Protein AF-A0A0P9D5K0-F1 (afdb_monome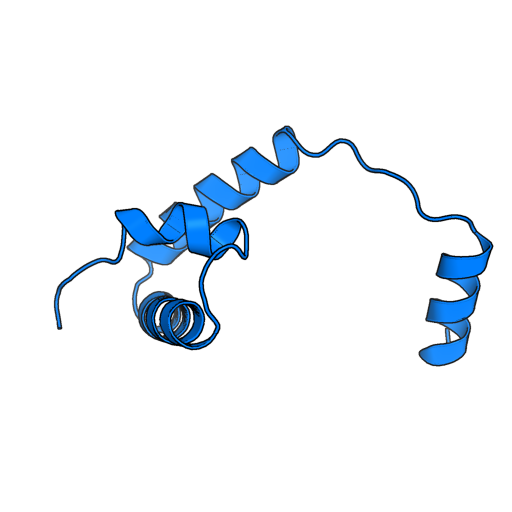r_lite)

Radius of gyration: 16.31 Å; chains: 1; bounding box: 44×22×33 Å

Sequence (69 aa):
MNAHPTDSLPAYVLGALSPGEAAEVAEHLAACSLCRAEAESYRATLDALATPDLPPARVKRRVFERIGL

Foldseek 3Di:
DPDQVLVCLLCLLVVNDDPVSVVVNVVVCVPDPVSVVVSVVSNVVVVVVDDDDDPPPVVVVVVCVVVVD

Organism: NCBI:txid186479

InterPro domains:
  IPR027383 Putative zinc-finger [PF13490] (7-36)
  IPR041916 Anti-sigma factor, zinc-finger domain superfamily [G3DSA:1.10.10.1320] (4-65)

pLDDT: mean 92.79, std 8.68, range [46.16, 98.0]

Structure (mmCIF, N/CA/C/O backbone):
data_AF-A0A0P9D5K0-F1
#
_entry.id   AF-A0A0P9D5K0-F1
#
loop_
_atom_site.group_PDB
_atom_site.id
_atom_site.type_symbol
_atom_site.label_atom_id
_atom_site.label_alt_id
_atom_site.label_comp_id
_atom_site.label_asym_id
_atom_site.label_entity_id
_atom_site.label_seq_id
_atom_site.pdbx_PDB_ins_code
_atom_site.Cartn_x
_atom_site.Cartn_y
_atom_site.Cartn_z
_atom_site.occupancy
_atom_site.B_iso_or_equiv
_atom_site.auth_seq_id
_atom_site.auth_comp_id
_atom_site.auth_asym_id
_atom_site.auth_atom_id
_atom_site.pdbx_PDB_model_num
ATOM 1 N N . MET A 1 1 ? 14.052 -4.983 -17.589 1.00 46.16 1 MET A N 1
ATOM 2 C CA 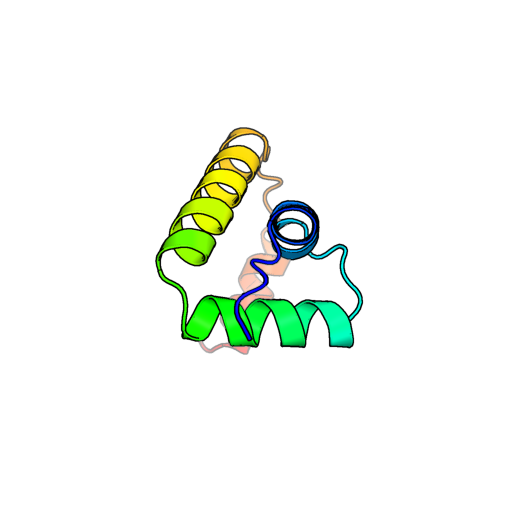. MET A 1 1 ? 14.693 -3.798 -16.982 1.00 46.16 1 MET A CA 1
ATOM 3 C C . MET A 1 1 ? 14.958 -4.149 -15.529 1.00 46.16 1 MET A C 1
ATOM 5 O O . MET A 1 1 ? 14.017 -4.494 -14.837 1.00 46.16 1 MET A O 1
ATOM 9 N N . ASN A 1 2 ? 16.228 -4.199 -15.121 1.00 59.06 2 ASN A N 1
ATOM 10 C CA . ASN A 1 2 ? 16.684 -4.836 -13.873 1.00 59.06 2 ASN A CA 1
ATOM 11 C C . ASN A 1 2 ? 16.866 -3.837 -12.709 1.00 59.06 2 ASN A C 1
ATOM 13 O O . ASN A 1 2 ? 17.746 -4.034 -11.876 1.00 59.06 2 ASN A O 1
ATOM 17 N N . ALA A 1 3 ? 16.102 -2.742 -12.672 1.00 83.62 3 ALA A N 1
ATOM 18 C CA . ALA A 1 3 ? 16.158 -1.779 -11.572 1.00 83.62 3 ALA A CA 1
ATOM 19 C C . ALA A 1 3 ? 15.022 -2.081 -10.587 1.00 83.62 3 ALA A C 1
ATOM 21 O O . ALA A 1 3 ? 13.851 -1.959 -10.936 1.00 83.62 3 ALA A O 1
ATOM 22 N N . HIS A 1 4 ? 15.368 -2.524 -9.379 1.00 87.69 4 HIS A N 1
ATOM 23 C CA . HIS A 1 4 ? 14.398 -2.737 -8.307 1.00 87.69 4 HIS A CA 1
ATOM 24 C C . HIS A 1 4 ? 14.021 -1.381 -7.684 1.00 87.69 4 HIS A C 1
ATOM 26 O O . HIS A 1 4 ? 14.928 -0.616 -7.357 1.00 87.69 4 HIS A O 1
ATOM 32 N N . PRO A 1 5 ? 12.728 -1.069 -7.483 1.00 89.88 5 PRO A N 1
ATOM 33 C CA . PRO A 1 5 ? 12.285 0.230 -6.975 1.00 89.88 5 PRO A CA 1
ATOM 34 C C . PRO A 1 5 ? 12.383 0.323 -5.440 1.00 89.88 5 PRO A C 1
ATOM 36 O O . PRO A 1 5 ? 11.439 0.769 -4.795 1.00 89.88 5 PRO A O 1
ATOM 39 N N . THR A 1 6 ? 13.491 -0.129 -4.841 1.00 86.25 6 THR A N 1
ATOM 40 C CA . THR A 1 6 ? 13.653 -0.264 -3.376 1.00 86.25 6 THR A CA 1
ATOM 41 C C . THR A 1 6 ? 13.345 1.034 -2.629 1.00 86.25 6 THR A C 1
ATOM 43 O O . THR A 1 6 ? 12.603 1.015 -1.651 1.00 86.25 6 THR A O 1
ATOM 46 N N . ASP A 1 7 ? 13.805 2.174 -3.150 1.00 90.56 7 ASP A N 1
ATOM 47 C CA . ASP A 1 7 ? 13.590 3.489 -2.528 1.00 90.56 7 ASP A CA 1
ATOM 48 C C . ASP A 1 7 ? 12.127 3.957 -2.614 1.00 90.56 7 ASP A C 1
ATOM 50 O O . ASP A 1 7 ? 11.658 4.734 -1.781 1.00 90.56 7 ASP A O 1
ATOM 54 N N . SER A 1 8 ? 11.377 3.464 -3.603 1.00 95.69 8 SER A N 1
ATOM 55 C CA . SER A 1 8 ? 9.972 3.814 -3.822 1.00 95.69 8 SER A CA 1
ATOM 56 C C . SER A 1 8 ? 9.004 2.869 -3.108 1.00 95.69 8 SER A C 1
ATOM 58 O O . SER A 1 8 ? 7.837 3.227 -2.953 1.00 95.69 8 SER A O 1
ATOM 60 N N . LEU A 1 9 ? 9.441 1.689 -2.646 1.00 97.06 9 LEU A N 1
ATOM 61 C CA . LEU A 1 9 ? 8.563 0.716 -1.980 1.00 97.06 9 LEU A CA 1
ATOM 62 C C . LEU A 1 9 ? 7.916 1.251 -0.688 1.00 97.06 9 LEU A C 1
ATOM 64 O O . LEU A 1 9 ? 6.703 1.072 -0.547 1.00 97.06 9 LEU A O 1
ATOM 68 N N . PRO A 1 10 ? 8.625 1.946 0.227 1.00 96.44 10 PRO A N 1
ATOM 69 C CA . PRO A 1 10 ? 7.980 2.543 1.397 1.00 96.44 10 PRO A CA 1
ATOM 70 C C . PRO A 1 10 ? 6.912 3.572 1.011 1.00 96.44 10 PRO A C 1
ATOM 72 O O . PRO A 1 10 ? 5.800 3.544 1.537 1.00 96.44 10 PRO A O 1
ATOM 75 N N . ALA A 1 11 ? 7.222 4.453 0.054 1.00 97.06 11 ALA A N 1
ATOM 76 C CA . ALA A 1 11 ? 6.297 5.479 -0.425 1.00 97.06 11 ALA A CA 1
ATOM 77 C C . ALA A 1 11 ? 5.086 4.868 -1.148 1.00 97.06 11 ALA A C 1
ATOM 79 O O . ALA A 1 11 ? 3.961 5.333 -0.970 1.00 97.06 11 ALA A O 1
ATOM 80 N N . TYR A 1 12 ? 5.298 3.793 -1.910 1.00 97.88 12 TYR A N 1
ATOM 81 C CA . TYR A 1 12 ? 4.234 3.015 -2.538 1.00 97.88 12 TYR A CA 1
ATOM 82 C C . TYR A 1 12 ? 3.294 2.414 -1.492 1.00 97.88 12 TYR A C 1
ATOM 84 O O . TYR A 1 12 ? 2.078 2.569 -1.587 1.00 97.88 12 TYR A O 1
ATOM 92 N N . VAL A 1 13 ? 3.852 1.764 -0.467 1.00 97.25 13 VAL A N 1
ATOM 93 C CA . VAL A 1 13 ? 3.083 1.130 0.612 1.00 97.25 13 VAL A CA 1
ATOM 94 C C . VAL A 1 13 ? 2.304 2.159 1.439 1.00 97.25 13 VAL A C 1
ATOM 96 O O . VAL A 1 13 ? 1.168 1.892 1.824 1.00 97.25 13 VAL A O 1
ATOM 99 N N . LEU A 1 14 ? 2.868 3.350 1.648 1.00 96.00 14 LEU A N 1
ATOM 100 C CA . LEU A 1 14 ? 2.203 4.481 2.302 1.00 96.00 14 LEU A CA 1
ATOM 101 C C . LEU A 1 14 ? 1.149 5.182 1.423 1.00 96.00 14 LEU A C 1
ATOM 103 O O . LEU A 1 14 ? 0.450 6.066 1.914 1.00 96.00 14 LEU A O 1
ATOM 107 N N . GLY A 1 15 ? 1.038 4.834 0.136 1.00 96.50 15 GLY A N 1
ATOM 108 C CA . GLY A 1 15 ? 0.158 5.530 -0.808 1.00 96.50 15 GLY A CA 1
ATOM 109 C C . GLY A 1 15 ? 0.586 6.975 -1.098 1.00 96.50 15 GLY A C 1
ATOM 110 O O . GLY A 1 15 ? -0.255 7.807 -1.426 1.00 96.50 15 GLY A O 1
ATOM 111 N N . ALA A 1 16 ? 1.878 7.282 -0.951 1.00 97.44 16 ALA A N 1
ATOM 112 C CA . ALA A 1 16 ? 2.444 8.628 -1.079 1.00 97.44 16 ALA A CA 1
ATOM 113 C C . ALA A 1 16 ? 3.006 8.944 -2.479 1.00 97.44 16 ALA A C 1
ATOM 115 O O . ALA A 1 16 ? 3.459 10.061 -2.720 1.00 97.44 16 ALA A O 1
ATOM 116 N N . LEU A 1 17 ? 2.999 7.969 -3.391 1.00 97.81 17 LEU A N 1
ATOM 117 C CA . LEU A 1 17 ? 3.426 8.151 -4.778 1.00 97.81 17 LEU A CA 1
ATOM 118 C C . LEU A 1 17 ? 2.335 8.808 -5.625 1.00 97.81 17 LEU A C 1
ATOM 120 O O . LEU A 1 17 ? 1.138 8.660 -5.356 1.00 97.81 17 LEU A O 1
ATOM 124 N N . SER A 1 18 ? 2.742 9.479 -6.703 1.00 97.94 18 SER A N 1
ATOM 125 C CA . SER A 1 18 ? 1.792 9.875 -7.741 1.00 97.94 18 SER A CA 1
ATOM 126 C C . SER A 1 18 ? 1.172 8.639 -8.419 1.00 97.94 18 SER A C 1
ATOM 128 O O . SER A 1 18 ? 1.749 7.548 -8.383 1.00 97.94 18 SER A O 1
ATOM 130 N N . PRO A 1 19 ? 0.012 8.774 -9.092 1.00 97.69 19 PRO A N 1
ATOM 131 C CA . PRO A 1 19 ? -0.624 7.641 -9.764 1.00 97.69 19 PRO A CA 1
ATOM 132 C C . PRO A 1 19 ? 0.262 6.946 -10.811 1.00 97.69 19 PRO A C 1
ATOM 134 O O . PRO A 1 19 ? 0.164 5.733 -10.969 1.00 97.69 19 PRO A O 1
ATOM 137 N N . GLY A 1 20 ? 1.122 7.698 -11.511 1.00 97.31 20 GLY A N 1
ATOM 138 C CA . GLY A 1 20 ? 2.049 7.147 -12.506 1.00 97.31 20 GLY A CA 1
ATOM 139 C C . GLY A 1 20 ? 3.153 6.311 -11.862 1.00 97.31 20 GLY A C 1
ATOM 140 O O . GLY A 1 20 ? 3.305 5.139 -12.187 1.00 97.31 20 GLY A O 1
ATOM 141 N N . GLU A 1 21 ? 3.844 6.878 -10.871 1.00 96.31 21 GLU A N 1
ATOM 142 C CA . GLU A 1 21 ? 4.888 6.175 -10.111 1.00 96.31 21 GLU A CA 1
ATOM 143 C C . GLU A 1 21 ? 4.330 4.928 -9.408 1.00 96.31 21 GLU A C 1
ATOM 145 O O . GLU A 1 21 ? 4.953 3.867 -9.402 1.00 96.31 21 GLU A O 1
ATOM 150 N N . ALA A 1 22 ? 3.121 5.020 -8.847 1.00 98.00 22 ALA A N 1
ATOM 151 C CA . ALA A 1 22 ? 2.463 3.878 -8.225 1.00 98.00 22 ALA A CA 1
ATOM 152 C C . ALA A 1 22 ? 2.151 2.763 -9.238 1.00 98.00 22 ALA A C 1
ATOM 154 O O . ALA A 1 22 ? 2.278 1.585 -8.898 1.00 98.00 22 ALA A O 1
ATOM 155 N N . ALA A 1 23 ? 1.757 3.112 -10.466 1.00 97.50 23 ALA A N 1
ATOM 156 C CA . ALA A 1 23 ? 1.503 2.138 -11.524 1.00 97.50 23 ALA A CA 1
ATOM 157 C C . ALA A 1 23 ? 2.790 1.421 -11.961 1.00 97.50 23 ALA A C 1
ATOM 159 O O . ALA A 1 23 ? 2.780 0.197 -12.089 1.00 97.50 23 ALA A O 1
ATOM 160 N N . GLU A 1 24 ? 3.899 2.149 -12.102 1.00 96.00 24 GLU A N 1
ATOM 161 C CA . GLU A 1 24 ? 5.211 1.574 -12.435 1.00 96.00 24 GLU A CA 1
ATOM 162 C C . GLU A 1 24 ? 5.694 0.595 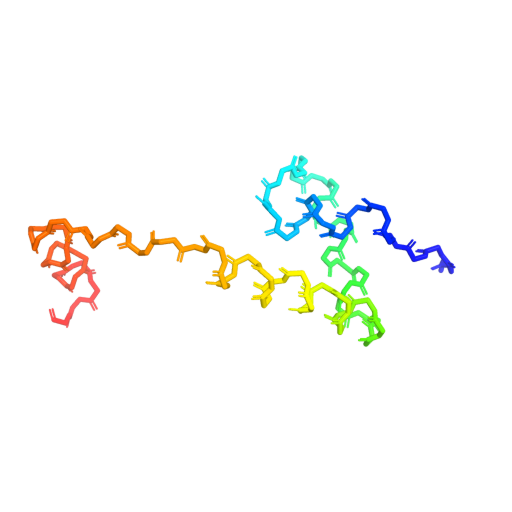-11.354 1.00 96.00 24 GLU A C 1
ATOM 164 O O . GLU A 1 24 ? 6.096 -0.536 -11.650 1.00 96.00 24 GLU A O 1
ATOM 169 N N . VAL A 1 25 ? 5.589 0.982 -10.077 1.00 97.12 25 VAL A N 1
ATOM 170 C CA . VAL A 1 25 ? 5.920 0.082 -8.962 1.00 97.12 25 VAL A CA 1
ATOM 171 C C . VAL A 1 25 ? 4.990 -1.134 -8.952 1.00 97.12 25 VAL A C 1
ATOM 173 O O . VAL A 1 25 ? 5.458 -2.258 -8.763 1.00 97.12 25 VAL A O 1
ATOM 176 N N . ALA A 1 26 ? 3.689 -0.951 -9.193 1.00 97.44 26 ALA A N 1
ATOM 177 C CA . ALA A 1 26 ? 2.727 -2.051 -9.238 1.00 97.44 26 ALA A CA 1
ATOM 178 C C . ALA A 1 26 ? 3.027 -3.056 -10.366 1.00 97.44 26 ALA A C 1
ATOM 180 O O . ALA A 1 26 ? 2.942 -4.265 -10.136 1.00 97.44 26 ALA A O 1
ATOM 181 N N . GLU A 1 27 ? 3.418 -2.582 -11.552 1.00 96.88 27 GLU A N 1
ATOM 182 C CA . GLU A 1 27 ? 3.837 -3.436 -12.669 1.00 96.88 27 GLU A CA 1
ATOM 183 C C . GLU A 1 27 ? 5.047 -4.297 -12.281 1.00 96.88 27 GLU A C 1
ATOM 185 O O . GLU A 1 27 ? 5.039 -5.518 -12.466 1.00 96.88 27 GLU A O 1
ATOM 190 N N . HIS A 1 28 ? 6.056 -3.697 -11.643 1.00 96.25 28 HIS A N 1
ATOM 191 C CA . HIS A 1 28 ? 7.222 -4.439 -11.159 1.00 96.25 28 HIS A CA 1
ATOM 192 C C . HIS A 1 28 ? 6.852 -5.467 -10.082 1.00 96.25 28 HIS A C 1
ATOM 194 O O . HIS A 1 28 ? 7.297 -6.620 -10.127 1.00 96.25 28 HIS A O 1
ATOM 200 N N . LEU A 1 29 ? 5.997 -5.087 -9.128 1.00 96.81 29 LEU A N 1
ATOM 201 C CA . LEU A 1 29 ? 5.509 -5.989 -8.083 1.00 96.81 29 LEU A CA 1
ATOM 202 C C . LEU A 1 29 ? 4.705 -7.166 -8.650 1.00 96.81 29 LEU A C 1
ATOM 204 O O . LEU A 1 29 ? 4.679 -8.224 -8.022 1.00 96.81 29 LEU A O 1
ATOM 208 N N . ALA A 1 30 ? 4.097 -7.051 -9.832 1.00 97.44 30 ALA A N 1
ATOM 209 C CA . ALA A 1 30 ? 3.436 -8.181 -10.486 1.00 97.44 30 ALA A CA 1
ATOM 210 C C . ALA A 1 30 ? 4.438 -9.269 -10.924 1.00 97.44 30 ALA A C 1
ATOM 212 O O . ALA A 1 30 ? 4.138 -10.463 -10.830 1.00 97.44 30 ALA A O 1
ATOM 213 N N . ALA A 1 31 ? 5.659 -8.888 -11.308 1.00 96.06 31 ALA A N 1
ATOM 214 C CA . ALA A 1 31 ? 6.677 -9.805 -11.825 1.00 96.06 31 ALA A CA 1
ATOM 215 C C . ALA A 1 31 ? 7.761 -10.204 -10.802 1.00 96.06 31 ALA A C 1
ATOM 217 O O . ALA A 1 31 ? 8.372 -11.264 -10.944 1.00 96.06 31 ALA A O 1
ATOM 218 N N . CYS A 1 32 ? 8.006 -9.403 -9.758 1.00 97.44 32 CYS A N 1
ATOM 219 C CA . CYS A 1 32 ? 9.137 -9.594 -8.845 1.00 97.44 32 CYS A CA 1
ATOM 220 C C . CYS A 1 32 ? 8.711 -10.053 -7.440 1.00 97.44 32 CYS A C 1
ATOM 222 O O . CYS A 1 32 ? 8.203 -9.268 -6.640 1.00 97.44 32 CYS A O 1
ATOM 224 N N . SER A 1 33 ? 8.978 -11.317 -7.091 1.00 96.88 33 SER A N 1
ATOM 225 C CA . SER A 1 33 ? 8.685 -11.859 -5.753 1.00 96.88 33 SER A CA 1
ATOM 226 C C . SER A 1 33 ? 9.501 -11.211 -4.631 1.00 96.88 33 SER A C 1
ATOM 228 O O . SER A 1 33 ? 8.972 -11.030 -3.539 1.00 96.88 33 SER A O 1
ATOM 230 N N . LEU A 1 34 ? 10.753 -10.826 -4.900 1.00 96.31 34 LEU A N 1
ATOM 231 C CA . LEU A 1 34 ? 11.624 -10.174 -3.918 1.00 96.31 34 LEU A CA 1
ATOM 232 C C . LEU A 1 34 ? 11.048 -8.825 -3.467 1.00 96.31 34 LEU A C 1
ATOM 234 O O . LEU A 1 34 ? 10.864 -8.602 -2.276 1.00 96.31 34 LEU A O 1
ATOM 238 N N . CYS A 1 35 ? 10.679 -7.963 -4.418 1.00 97.38 35 CYS A N 1
ATOM 239 C CA . CYS A 1 35 ? 10.091 -6.663 -4.092 1.00 97.38 35 CYS A CA 1
ATOM 240 C C . CYS A 1 35 ? 8.693 -6.792 -3.473 1.00 97.38 35 CYS A C 1
ATOM 242 O O . CYS A 1 35 ? 8.314 -5.950 -2.665 1.00 97.38 35 CYS A O 1
ATOM 244 N N . ARG A 1 36 ? 7.932 -7.852 -3.797 1.00 97.31 3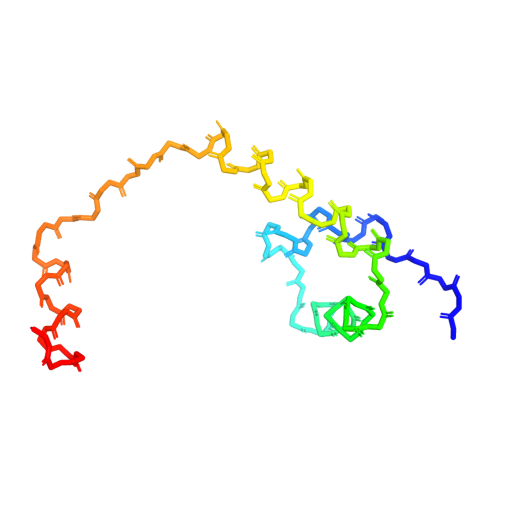6 ARG A N 1
ATOM 245 C CA . ARG A 1 36 ? 6.677 -8.150 -3.085 1.00 97.31 36 ARG A CA 1
ATOM 246 C C . ARG A 1 36 ? 6.921 -8.449 -1.611 1.00 97.31 36 ARG A C 1
ATOM 248 O O . ARG A 1 36 ? 6.237 -7.868 -0.776 1.00 97.31 36 ARG A O 1
ATOM 255 N N . ALA A 1 37 ? 7.892 -9.309 -1.305 1.00 97.75 37 ALA A N 1
ATOM 256 C CA . ALA A 1 37 ? 8.235 -9.647 0.075 1.00 97.75 37 ALA A CA 1
ATOM 257 C C . ALA A 1 37 ? 8.716 -8.414 0.861 1.00 97.75 37 ALA A C 1
ATOM 259 O O . ALA A 1 37 ? 8.339 -8.215 2.014 1.00 97.75 37 ALA A O 1
ATOM 260 N N . GLU A 1 38 ? 9.497 -7.543 0.224 1.00 97.31 38 GLU A N 1
ATOM 261 C CA . GLU A 1 38 ? 9.950 -6.290 0.830 1.00 97.31 38 GLU A CA 1
ATOM 262 C C . GLU A 1 38 ? 8.786 -5.319 1.093 1.00 97.31 38 GLU A C 1
ATOM 264 O O . GLU A 1 38 ? 8.628 -4.832 2.214 1.00 97.31 38 GLU A O 1
ATOM 269 N N . ALA A 1 39 ? 7.901 -5.107 0.113 1.00 97.69 39 ALA A N 1
ATOM 270 C CA . ALA A 1 39 ? 6.692 -4.300 0.289 1.00 97.69 39 ALA A CA 1
ATOM 271 C C . ALA A 1 39 ? 5.779 -4.842 1.405 1.00 97.69 39 ALA A C 1
ATOM 273 O O . ALA A 1 39 ? 5.190 -4.069 2.162 1.00 97.69 39 ALA A O 1
ATOM 274 N N . GLU A 1 40 ? 5.671 -6.164 1.536 1.00 97.88 40 GLU A N 1
ATOM 275 C CA . GLU A 1 40 ? 4.914 -6.811 2.609 1.00 97.88 40 GLU A CA 1
ATOM 276 C C . GLU A 1 40 ? 5.542 -6.569 3.990 1.00 97.88 40 GLU A C 1
ATOM 278 O O . GLU A 1 40 ? 4.818 -6.304 4.949 1.00 97.88 40 GLU A O 1
ATOM 283 N N . SER A 1 41 ? 6.875 -6.537 4.090 1.00 97.19 41 SER A N 1
ATOM 284 C CA . SER A 1 41 ? 7.568 -6.195 5.342 1.00 97.19 41 SER A CA 1
ATOM 285 C C . SER A 1 41 ? 7.284 -4.757 5.806 1.00 97.19 41 SER A C 1
ATOM 287 O O . SER A 1 41 ? 7.066 -4.508 6.998 1.00 97.19 41 SER A O 1
ATOM 289 N N . TYR A 1 42 ? 7.184 -3.813 4.863 1.00 97.19 42 TYR A N 1
ATOM 290 C CA . TYR A 1 42 ? 6.756 -2.447 5.162 1.00 97.19 42 TYR A CA 1
ATOM 291 C C . TYR A 1 42 ? 5.288 -2.396 5.595 1.00 97.19 42 TYR A C 1
ATOM 293 O O . TYR A 1 42 ? 4.976 -1.714 6.571 1.00 97.19 42 TYR A O 1
ATOM 301 N N . ARG A 1 43 ? 4.391 -3.147 4.939 1.00 96.19 43 ARG A N 1
ATOM 302 C CA . ARG A 1 43 ? 2.971 -3.225 5.338 1.00 96.19 43 ARG A CA 1
ATOM 303 C C . ARG A 1 43 ? 2.809 -3.757 6.758 1.00 96.19 43 ARG A C 1
ATOM 305 O O . ARG A 1 43 ? 2.117 -3.130 7.548 1.00 96.19 43 ARG A O 1
ATOM 312 N N . ALA A 1 44 ? 3.513 -4.834 7.105 1.00 96.06 44 ALA A N 1
ATOM 313 C CA . ALA A 1 44 ? 3.490 -5.388 8.457 1.00 96.06 44 ALA A CA 1
ATOM 314 C C . ALA A 1 44 ? 3.963 -4.370 9.510 1.00 96.06 44 ALA A C 1
ATOM 316 O O . ALA A 1 44 ? 3.403 -4.286 10.602 1.00 96.06 44 ALA A O 1
ATOM 317 N N . THR A 1 45 ? 4.969 -3.559 9.167 1.00 95.25 45 THR A N 1
ATOM 318 C CA . THR A 1 45 ? 5.434 -2.466 10.031 1.00 95.25 45 THR A CA 1
ATOM 319 C C . THR A 1 45 ? 4.355 -1.396 10.208 1.00 95.25 45 THR A C 1
ATOM 321 O O . THR A 1 45 ? 4.117 -0.958 11.331 1.00 95.25 45 THR A O 1
ATOM 324 N N . LEU A 1 46 ? 3.668 -0.992 9.134 1.00 92.94 46 LEU A N 1
ATOM 325 C CA . LEU A 1 46 ? 2.564 -0.030 9.224 1.00 92.94 46 LEU A CA 1
ATOM 326 C C . LEU A 1 46 ? 1.391 -0.560 10.044 1.00 92.94 46 LEU A C 1
ATOM 328 O O . LEU A 1 46 ? 0.871 0.179 10.875 1.00 92.94 46 LEU A O 1
ATOM 332 N N . ASP A 1 47 ? 1.012 -1.823 9.863 1.00 91.44 47 ASP A N 1
ATOM 333 C CA . ASP A 1 47 ? -0.068 -2.450 10.629 1.00 91.44 47 ASP A CA 1
ATOM 334 C C . ASP A 1 47 ? 0.251 -2.480 12.131 1.00 91.44 47 ASP A C 1
ATOM 336 O O . ASP A 1 47 ? -0.632 -2.247 12.954 1.00 91.44 47 ASP A O 1
ATOM 340 N N . ALA A 1 48 ? 1.518 -2.699 12.501 1.00 92.62 48 ALA A N 1
ATOM 341 C CA . ALA A 1 48 ? 1.960 -2.652 13.895 1.00 92.62 48 ALA A CA 1
ATOM 342 C C . ALA A 1 48 ? 1.951 -1.232 14.493 1.00 92.62 48 ALA A C 1
ATOM 344 O O . ALA A 1 48 ? 1.806 -1.075 15.706 1.00 92.62 48 ALA A O 1
ATOM 345 N N . LEU A 1 49 ? 2.121 -0.200 13.661 1.00 91.06 49 LEU A N 1
ATOM 346 C CA . LEU A 1 49 ? 2.070 1.208 14.072 1.00 91.06 49 LEU A CA 1
ATOM 347 C C . LEU A 1 49 ? 0.644 1.777 14.049 1.00 91.06 49 LEU A C 1
ATOM 349 O O . LEU A 1 49 ? 0.360 2.771 14.724 1.00 91.06 49 LEU A O 1
ATOM 353 N N . ALA A 1 50 ? -0.251 1.176 13.267 1.00 86.94 50 ALA A N 1
ATOM 354 C CA . ALA A 1 50 ? -1.619 1.629 13.123 1.00 86.94 50 ALA A CA 1
ATOM 355 C C . ALA A 1 50 ? -2.374 1.473 14.449 1.00 86.94 50 ALA A C 1
ATOM 357 O O . ALA A 1 50 ? -2.520 0.382 14.997 1.00 86.94 50 ALA A O 1
ATOM 358 N N . THR A 1 51 ? -2.915 2.580 14.953 1.00 82.75 51 THR A N 1
ATOM 359 C CA . THR A 1 51 ? -3.921 2.537 16.017 1.00 82.75 51 THR A CA 1
ATOM 360 C C . THR A 1 51 ? -5.293 2.558 15.349 1.00 82.75 51 THR A C 1
ATOM 362 O O . THR A 1 51 ? -5.610 3.548 14.687 1.00 82.75 51 THR A O 1
ATOM 365 N N . PRO A 1 52 ? -6.105 1.492 15.452 1.00 74.00 52 PRO A N 1
ATOM 366 C CA . PRO A 1 52 ? -7.382 1.444 14.756 1.00 74.00 52 PRO A CA 1
ATOM 367 C C . PRO A 1 52 ? -8.344 2.492 15.325 1.00 74.00 52 PRO A C 1
ATOM 369 O O . PRO A 1 52 ? -8.814 2.367 16.455 1.00 74.00 52 PRO A O 1
ATOM 372 N N . ASP A 1 53 ? -8.671 3.502 14.518 1.00 82.62 53 ASP A N 1
ATOM 373 C CA . ASP A 1 53 ? -9.821 4.369 14.763 1.00 82.62 53 ASP A CA 1
ATOM 374 C C . ASP A 1 53 ? -11.074 3.668 14.231 1.00 82.62 53 ASP A C 1
ATOM 376 O O . ASP A 1 53 ? -11.225 3.430 13.027 1.00 82.62 53 ASP A O 1
ATOM 380 N N . LEU A 1 54 ? -11.955 3.253 15.139 1.00 82.19 54 LEU A N 1
ATOM 381 C CA . LEU A 1 54 ? -13.173 2.557 14.752 1.00 82.19 54 LEU A CA 1
ATOM 382 C C . LEU A 1 54 ? -14.172 3.571 14.185 1.00 82.19 54 LEU A C 1
ATOM 384 O O . LEU A 1 54 ? -14.613 4.470 14.906 1.00 82.19 54 LEU A O 1
ATOM 388 N N . PRO A 1 55 ? -14.614 3.415 12.922 1.00 87.31 55 PRO A N 1
ATOM 389 C CA . PRO A 1 55 ? -15.566 4.345 12.346 1.00 87.31 55 PRO A CA 1
ATOM 390 C C . PRO A 1 55 ? -16.889 4.290 13.126 1.00 87.31 55 PRO A C 1
ATOM 392 O O . PRO A 1 55 ? -17.309 3.214 13.571 1.00 87.31 55 PRO A O 1
ATOM 395 N N . PRO A 1 56 ? -17.620 5.413 13.248 1.00 93.50 56 PRO A N 1
ATOM 396 C CA . PRO A 1 56 ? -18.906 5.423 13.931 1.00 93.50 56 PRO A CA 1
ATOM 397 C C . PRO A 1 56 ? -19.872 4.385 13.348 1.00 93.50 56 PRO A C 1
ATOM 399 O O . PRO A 1 56 ? -19.955 4.227 12.128 1.00 93.50 56 PRO A O 1
ATOM 402 N N . ALA A 1 57 ? -20.692 3.749 14.191 1.00 93.56 57 ALA A N 1
ATOM 403 C CA . ALA A 1 57 ? -21.601 2.669 13.779 1.00 93.56 57 ALA A CA 1
ATOM 404 C C . ALA A 1 57 ? -22.505 3.026 12.579 1.00 93.56 57 ALA A C 1
ATOM 406 O O . ALA A 1 57 ? -22.807 2.173 11.745 1.00 93.56 57 ALA A O 1
ATOM 407 N N . ARG A 1 58 ? -22.892 4.306 12.446 1.00 95.44 58 ARG A N 1
ATOM 408 C CA . ARG A 1 58 ? -23.663 4.809 11.294 1.00 95.44 58 ARG A CA 1
ATOM 409 C C . ARG A 1 58 ? -22.943 4.607 9.955 1.00 95.44 58 ARG A C 1
ATOM 411 O O . ARG A 1 58 ? -23.603 4.350 8.957 1.00 95.44 58 ARG A O 1
ATOM 418 N N . VAL A 1 59 ? -21.614 4.734 9.929 1.00 94.62 59 VAL A N 1
ATOM 419 C CA . VAL A 1 59 ? -20.799 4.565 8.719 1.00 94.62 59 VAL A CA 1
ATOM 420 C C . VAL A 1 59 ? -20.793 3.095 8.323 1.00 94.62 59 VAL A C 1
ATOM 422 O O . VAL A 1 59 ? -21.132 2.779 7.188 1.00 94.62 59 VAL A O 1
ATOM 425 N N . LYS A 1 60 ? -20.521 2.198 9.281 1.00 91.88 60 LYS A N 1
ATOM 426 C CA . LYS A 1 60 ? -20.562 0.744 9.067 1.00 91.88 60 LYS A CA 1
ATOM 427 C C . LYS A 1 60 ? -21.918 0.288 8.518 1.00 91.88 60 LYS A C 1
ATOM 429 O O . LYS A 1 60 ? -21.959 -0.410 7.511 1.00 91.88 60 LYS A O 1
ATOM 434 N N . ARG A 1 61 ? -23.023 0.749 9.118 1.00 95.25 61 ARG A N 1
ATOM 435 C CA . ARG A 1 61 ? -24.385 0.438 8.650 1.00 95.25 61 ARG A CA 1
ATOM 436 C C . ARG A 1 61 ? -24.631 0.899 7.209 1.00 95.25 61 ARG A C 1
ATOM 438 O O . ARG A 1 61 ? -25.092 0.106 6.403 1.00 95.25 61 ARG A O 1
ATOM 445 N N . ARG A 1 62 ? -24.262 2.140 6.864 1.00 96.06 62 ARG A N 1
ATOM 446 C CA . ARG A 1 62 ? -24.419 2.657 5.491 1.00 96.06 62 ARG A CA 1
ATOM 447 C C . ARG A 1 62 ? -23.617 1.869 4.457 1.00 9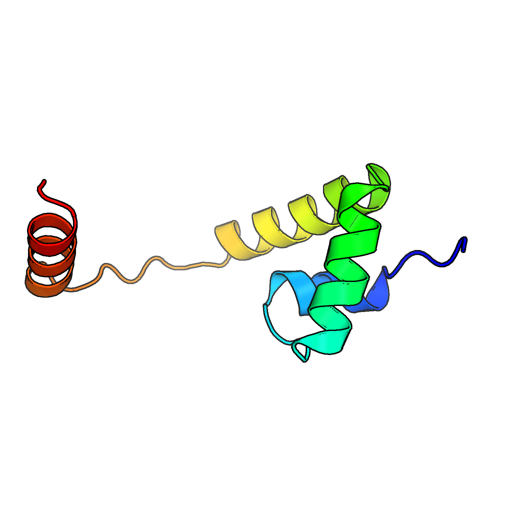6.06 62 ARG A C 1
ATOM 449 O O . ARG A 1 62 ? -24.059 1.747 3.319 1.00 96.06 62 ARG A O 1
ATOM 456 N N . VAL A 1 63 ? -22.428 1.383 4.824 1.00 94.75 63 VAL A N 1
ATOM 457 C CA . VAL A 1 63 ? -21.618 0.538 3.935 1.00 94.75 63 VAL A CA 1
ATOM 458 C C . VAL A 1 63 ? -22.330 -0.787 3.679 1.00 94.75 63 VAL A C 1
ATOM 460 O O . VAL A 1 63 ? -22.462 -1.154 2.517 1.00 94.75 63 VAL A O 1
ATOM 463 N N . PHE A 1 64 ? -22.841 -1.448 4.723 1.00 95.94 64 PHE A N 1
ATOM 464 C CA . PHE A 1 64 ? -23.585 -2.707 4.590 1.00 95.94 64 PHE A CA 1
ATOM 465 C C . PHE A 1 64 ? -24.856 -2.567 3.750 1.00 95.94 64 PHE A C 1
ATOM 467 O O . PHE A 1 64 ? -24.997 -3.281 2.759 1.00 95.94 64 PHE A O 1
ATOM 474 N N . GLU A 1 65 ? -25.678 -1.551 4.024 1.00 96.69 65 GLU A N 1
ATOM 475 C CA . GLU A 1 65 ? -26.868 -1.240 3.218 1.00 96.69 65 GLU A CA 1
ATOM 476 C C . GLU A 1 65 ? -26.522 -1.058 1.728 1.00 96.69 65 GLU A C 1
ATOM 478 O O . GLU A 1 65 ? -27.255 -1.514 0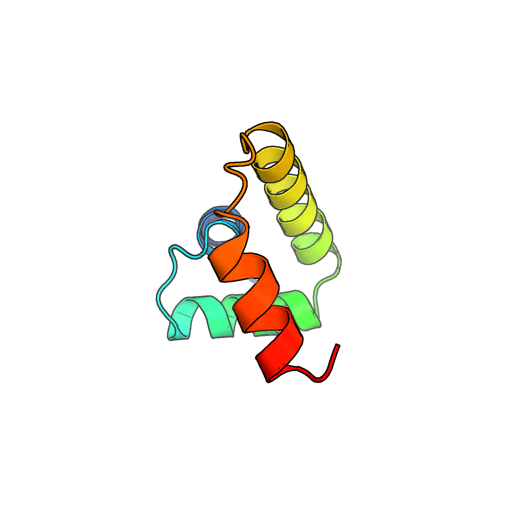.852 1.00 96.69 65 GLU A O 1
ATOM 483 N N . ARG A 1 66 ? -25.384 -0.419 1.418 1.00 95.75 66 ARG A N 1
ATOM 484 C CA . ARG A 1 66 ? -24.948 -0.173 0.034 1.00 95.75 66 ARG A CA 1
ATOM 485 C C . ARG A 1 66 ? -24.454 -1.430 -0.685 1.00 95.75 66 ARG A C 1
ATOM 487 O O . ARG A 1 66 ? -24.547 -1.469 -1.910 1.00 95.75 66 ARG A O 1
ATOM 494 N N . ILE A 1 67 ? -23.924 -2.417 0.040 1.00 96.25 67 ILE A N 1
ATOM 495 C CA . ILE A 1 67 ? -23.459 -3.695 -0.530 1.00 96.25 67 ILE A CA 1
ATOM 496 C C . ILE A 1 67 ? -24.473 -4.839 -0.359 1.00 96.25 67 ILE A C 1
ATOM 498 O O . ILE A 1 67 ? -24.176 -5.962 -0.752 1.00 96.25 67 ILE A O 1
ATOM 502 N N . GLY A 1 68 ? -25.667 -4.555 0.177 1.00 91.75 68 GLY A N 1
ATOM 503 C CA . GLY A 1 68 ? -26.757 -5.525 0.325 1.00 91.75 68 GLY A CA 1
ATOM 504 C C . GLY A 1 68 ? -26.561 -6.542 1.454 1.00 91.75 68 GLY A C 1
ATOM 505 O O . GLY A 1 68 ? -27.081 -7.652 1.345 1.00 91.75 68 GLY A O 1
ATOM 506 N N . LEU A 1 69 ? -25.803 -6.179 2.496 1.00 78.06 69 LEU A N 1
ATOM 507 C CA . LEU A 1 69 ? -25.601 -6.969 3.720 1.00 78.06 69 LEU A CA 1
ATOM 508 C C . LEU A 1 69 ? -26.366 -6.386 4.913 1.00 78.06 69 LEU A C 1
ATOM 510 O O . LEU A 1 69 ? -26.589 -5.153 4.934 1.00 78.06 69 LEU A O 1
#

Secondary structure (DSSP, 8-state):
-----GGGHHHHHTT-S-HHHHHHHHHHHHH-HHHHHHHHHHHHHHHHH----PPPHHHHHHHHHHHT-